Protein AF-K1TYQ4-F1 (afdb_monomer)

Structure (mmCIF, N/CA/C/O backbone):
data_AF-K1TYQ4-F1
#
_entry.id   AF-K1TYQ4-F1
#
loop_
_atom_site.group_PDB
_atom_site.id
_atom_site.type_symbol
_atom_site.label_atom_id
_atom_site.label_alt_id
_atom_site.label_comp_id
_atom_site.label_asym_id
_atom_site.label_entity_id
_atom_site.label_seq_id
_atom_site.pdbx_PDB_ins_code
_atom_site.Cartn_x
_atom_site.Cartn_y
_atom_site.Cartn_z
_atom_site.occupancy
_atom_site.B_iso_or_equiv
_atom_site.auth_seq_id
_atom_site.auth_comp_id
_atom_site.auth_asym_id
_atom_site.auth_atom_id
_atom_site.pdbx_PDB_model_num
ATOM 1 N N . LEU A 1 1 ? -9.632 4.591 16.102 1.00 88.81 1 LEU A N 1
ATOM 2 C CA . LEU A 1 1 ? -9.165 3.615 15.093 1.00 88.81 1 LEU A CA 1
ATOM 3 C C . LEU A 1 1 ? -8.876 4.241 13.723 1.00 88.81 1 LEU A C 1
ATOM 5 O O . LEU A 1 1 ? -7.725 4.210 13.321 1.00 88.81 1 LEU A O 1
ATOM 9 N N . VAL A 1 2 ? -9.843 4.883 13.046 1.00 92.44 2 VAL A N 1
ATOM 10 C CA . VAL A 1 2 ? -9.633 5.489 11.703 1.00 92.44 2 VAL A CA 1
ATOM 11 C C . VAL A 1 2 ? -8.406 6.405 11.638 1.00 92.44 2 VAL A C 1
ATOM 13 O O . VAL A 1 2 ? -7.530 6.159 10.826 1.00 92.44 2 VAL A O 1
ATOM 16 N N . LYS A 1 3 ? -8.277 7.390 12.543 1.00 92.38 3 LYS A N 1
ATOM 17 C CA . LYS A 1 3 ? -7.112 8.301 12.583 1.00 92.38 3 LYS A CA 1
ATOM 18 C C . LYS A 1 3 ? -5.767 7.568 12.698 1.00 92.38 3 LYS A C 1
ATOM 20 O O . LYS A 1 3 ? -4.800 7.961 12.059 1.00 92.38 3 LYS A O 1
ATOM 25 N N . GLN A 1 4 ? -5.719 6.508 13.505 1.00 93.12 4 GLN A N 1
ATOM 26 C CA . GLN A 1 4 ? -4.517 5.697 13.697 1.00 93.12 4 GLN A CA 1
ATOM 27 C C . GLN A 1 4 ? -4.182 4.898 12.432 1.00 93.12 4 GLN A C 1
ATOM 29 O O . GLN A 1 4 ? -3.045 4.914 11.979 1.00 93.12 4 GLN A O 1
ATOM 34 N N . LEU A 1 5 ? -5.179 4.270 11.805 1.00 94.00 5 LEU A N 1
ATOM 35 C CA . LEU A 1 5 ? -4.989 3.570 10.534 1.00 94.00 5 LEU A CA 1
ATOM 36 C C . LEU A 1 5 ? -4.601 4.519 9.397 1.00 94.00 5 LEU A C 1
ATOM 38 O O . LEU A 1 5 ? -3.763 4.163 8.579 1.00 94.00 5 LEU A O 1
ATOM 42 N N . SER A 1 6 ? -5.147 5.735 9.364 1.00 94.44 6 SER A N 1
ATOM 43 C CA . SER A 1 6 ? -4.713 6.770 8.421 1.00 94.44 6 SER A CA 1
ATOM 44 C C . SER A 1 6 ? -3.248 7.139 8.635 1.00 94.44 6 SER A C 1
ATOM 46 O O . SER A 1 6 ? -2.503 7.203 7.667 1.00 94.44 6 SER A O 1
ATOM 48 N N . PHE A 1 7 ? -2.805 7.305 9.886 1.00 94.25 7 PHE A N 1
ATOM 49 C CA . PHE A 1 7 ? -1.392 7.543 10.194 1.00 94.25 7 PHE A CA 1
ATOM 50 C C . PHE A 1 7 ? -0.496 6.394 9.707 1.00 94.25 7 PHE A C 1
ATOM 52 O O . PHE A 1 7 ? 0.519 6.638 9.058 1.00 94.25 7 PHE A O 1
ATOM 59 N N . ILE A 1 8 ? -0.897 5.142 9.954 1.00 95.19 8 ILE A N 1
ATOM 60 C CA . ILE A 1 8 ? -0.176 3.967 9.446 1.00 95.19 8 ILE A CA 1
ATOM 61 C C . ILE A 1 8 ? -0.131 3.986 7.912 1.00 95.19 8 ILE A C 1
ATOM 63 O O . ILE A 1 8 ? 0.932 3.770 7.334 1.00 95.19 8 ILE A O 1
ATOM 67 N N . GLY A 1 9 ? -1.252 4.283 7.249 1.00 94.81 9 GLY A N 1
ATOM 68 C CA . GLY A 1 9 ? -1.343 4.370 5.791 1.00 94.81 9 GLY A CA 1
ATOM 69 C C . GLY A 1 9 ? -0.419 5.430 5.185 1.00 94.81 9 GLY A C 1
ATOM 70 O O . GLY A 1 9 ? 0.281 5.143 4.212 1.00 94.81 9 GLY A O 1
ATOM 71 N N . GLU A 1 10 ? -0.364 6.625 5.778 1.00 94.25 10 GLU A N 1
ATOM 72 C CA . GLU A 1 10 ? 0.554 7.692 5.355 1.00 94.25 10 GLU A CA 1
ATOM 73 C C . GLU A 1 10 ? 2.020 7.273 5.514 1.00 94.25 10 GLU A C 1
ATOM 75 O O . GLU A 1 10 ? 2.807 7.438 4.581 1.00 94.25 10 GLU A O 1
ATOM 80 N N . GLU A 1 11 ? 2.388 6.655 6.641 1.00 94.06 11 GLU A N 1
ATOM 81 C CA . GLU A 1 11 ? 3.750 6.145 6.842 1.00 94.06 11 GLU A CA 1
ATOM 82 C C . GLU A 1 11 ? 4.113 5.043 5.840 1.00 94.06 11 GLU A C 1
ATOM 84 O O . GLU A 1 11 ? 5.232 5.025 5.324 1.00 94.06 11 GLU A O 1
ATOM 89 N N . CYS A 1 12 ? 3.169 4.159 5.506 1.00 93.88 12 CYS A N 1
ATOM 90 C CA . CYS A 1 12 ? 3.376 3.127 4.491 1.00 93.88 12 CYS A CA 1
ATOM 91 C C . CYS A 1 12 ? 3.657 3.741 3.119 1.00 93.88 12 CYS A C 1
ATOM 93 O O . CYS A 1 12 ? 4.632 3.372 2.467 1.00 93.88 12 CYS A O 1
ATOM 95 N N . ILE A 1 13 ? 2.832 4.704 2.690 1.00 92.56 13 ILE A N 1
ATOM 96 C CA . ILE A 1 13 ? 3.048 5.423 1.429 1.00 92.56 13 ILE A CA 1
ATOM 97 C C . ILE A 1 13 ? 4.400 6.132 1.441 1.00 92.56 13 ILE A C 1
ATOM 99 O O . ILE A 1 13 ? 5.126 6.072 0.447 1.00 92.56 13 ILE A O 1
ATOM 103 N N . ARG A 1 14 ? 4.732 6.815 2.540 1.00 92.75 14 ARG A N 1
ATOM 104 C CA . ARG A 1 14 ? 5.983 7.558 2.675 1.00 92.75 14 ARG A CA 1
ATOM 105 C C . ARG A 1 14 ? 7.181 6.626 2.498 1.00 92.75 14 ARG A C 1
ATOM 107 O O . ARG A 1 14 ? 8.013 6.880 1.635 1.00 92.75 14 ARG A O 1
ATOM 114 N N . ILE A 1 15 ? 7.221 5.508 3.224 1.00 93.12 15 ILE A N 1
ATOM 115 C CA . ILE A 1 15 ? 8.292 4.503 3.121 1.00 93.12 15 ILE A CA 1
ATOM 116 C C . ILE A 1 15 ? 8.365 3.918 1.711 1.00 93.12 15 ILE A C 1
ATOM 118 O O . ILE A 1 15 ? 9.429 3.921 1.099 1.00 93.12 15 ILE A O 1
ATOM 122 N N . ALA A 1 16 ? 7.236 3.480 1.159 1.00 91.69 16 ALA A N 1
ATOM 123 C CA . ALA A 1 16 ? 7.191 2.861 -0.161 1.00 91.69 16 ALA A CA 1
ATOM 124 C C . ALA A 1 16 ? 7.640 3.815 -1.287 1.00 91.69 16 ALA A C 1
ATOM 126 O O . ALA A 1 16 ? 8.213 3.383 -2.288 1.00 91.69 16 ALA A O 1
ATOM 127 N N . ARG A 1 17 ? 7.406 5.126 -1.145 1.00 90.38 17 ARG A N 1
ATOM 128 C CA . ARG A 1 17 ? 7.811 6.140 -2.134 1.00 90.38 17 ARG A CA 1
ATOM 129 C C . ARG A 1 17 ? 9.228 6.669 -1.923 1.00 90.38 17 ARG A C 1
ATOM 131 O O . ARG A 1 17 ? 9.910 6.951 -2.904 1.00 90.38 17 ARG A O 1
ATOM 138 N N . GLU A 1 18 ? 9.656 6.860 -0.680 1.00 90.31 18 GLU A N 1
ATOM 139 C CA . GLU A 1 18 ? 10.941 7.495 -0.354 1.00 90.31 18 GLU A CA 1
ATOM 140 C C . GLU A 1 18 ? 12.071 6.483 -0.171 1.00 90.31 18 GLU A C 1
ATOM 142 O O . GLU A 1 18 ? 13.209 6.769 -0.535 1.00 90.31 18 GLU A O 1
ATOM 147 N N . SER A 1 19 ? 11.768 5.312 0.386 1.00 88.75 19 SER A N 1
ATOM 148 C CA . SER A 1 19 ? 12.749 4.283 0.750 1.00 88.75 19 SER A CA 1
ATOM 149 C C . SER A 1 19 ? 12.722 3.058 -0.169 1.00 88.75 19 SER A C 1
ATOM 151 O O . SER A 1 19 ? 13.599 2.205 -0.056 1.00 88.75 19 SER A O 1
ATOM 153 N N . GLY A 1 20 ? 11.762 2.977 -1.096 1.00 85.19 20 GLY A N 1
ATOM 154 C CA . GLY A 1 20 ? 11.681 1.889 -2.069 1.00 85.19 20 GLY A CA 1
ATOM 155 C C . GLY A 1 20 ? 12.911 1.821 -2.985 1.00 85.19 20 GLY A C 1
ATOM 156 O O . GLY A 1 20 ? 13.423 2.843 -3.446 1.00 85.19 20 GLY A O 1
ATOM 157 N N . SER A 1 21 ? 13.385 0.606 -3.277 1.00 89.50 21 SER A N 1
ATOM 158 C CA . SER A 1 21 ? 14.630 0.375 -4.037 1.00 89.50 21 SER A CA 1
ATOM 159 C C . SER A 1 21 ? 14.413 0.056 -5.524 1.00 89.50 21 SER A C 1
ATOM 161 O O . SER A 1 21 ? 15.361 -0.292 -6.246 1.00 89.50 21 SER A O 1
ATOM 163 N N . TYR A 1 22 ? 13.168 0.173 -6.000 1.00 86.94 22 TYR A N 1
ATOM 164 C CA . TYR A 1 22 ? 12.803 -0.004 -7.403 1.00 86.94 22 TYR A CA 1
ATOM 165 C C . TYR A 1 22 ? 13.344 1.118 -8.298 1.00 86.94 22 TYR A C 1
ATOM 167 O O . TYR A 1 22 ? 13.504 2.272 -7.903 1.00 86.94 22 TYR A O 1
ATOM 175 N N . ASN A 1 23 ? 13.605 0.770 -9.557 1.00 85.00 23 ASN A N 1
ATOM 176 C CA . ASN A 1 23 ? 14.104 1.721 -10.540 1.00 85.00 23 ASN A CA 1
ATOM 177 C C . ASN A 1 23 ? 12.960 2.579 -11.072 1.00 85.00 23 ASN A C 1
ATOM 179 O O . ASN A 1 23 ? 12.096 2.090 -11.803 1.00 85.00 23 ASN A O 1
ATOM 183 N N . ASP A 1 24 ? 12.986 3.871 -10.760 1.00 83.31 24 ASP A N 1
ATOM 184 C CA . ASP A 1 24 ? 11.934 4.787 -11.188 1.00 83.31 24 ASP A CA 1
ATOM 185 C C . ASP A 1 24 ? 12.155 5.307 -12.618 1.00 83.31 24 ASP A C 1
ATOM 187 O O . ASP A 1 24 ? 12.553 6.447 -12.863 1.00 83.31 24 ASP A O 1
ATOM 191 N N . ILE A 1 25 ? 11.978 4.410 -13.592 1.00 86.69 25 ILE A N 1
ATOM 192 C CA . ILE A 1 25 ? 12.203 4.714 -15.011 1.00 86.69 25 ILE A CA 1
ATOM 193 C C . ILE A 1 25 ? 11.036 5.528 -15.566 1.00 86.69 25 ILE A C 1
ATOM 195 O O . ILE A 1 25 ? 11.257 6.572 -16.162 1.00 86.69 25 ILE A O 1
ATOM 199 N N . THR A 1 26 ? 9.797 5.080 -15.366 1.00 89.38 26 THR A N 1
ATOM 200 C CA . THR A 1 26 ? 8.606 5.729 -15.940 1.00 89.38 26 THR A CA 1
ATOM 201 C C . THR A 1 26 ? 7.824 6.581 -14.946 1.00 89.38 26 THR A C 1
ATOM 203 O O . THR A 1 26 ? 6.932 7.306 -15.374 1.00 89.38 26 THR A O 1
ATOM 206 N N . GLY A 1 27 ? 8.087 6.475 -13.638 1.00 90.12 27 GLY A N 1
ATOM 207 C CA . GLY A 1 27 ? 7.266 7.105 -12.598 1.00 90.12 27 GLY A CA 1
ATOM 208 C C . GLY A 1 27 ? 6.053 6.268 -12.187 1.00 90.12 27 GLY A C 1
ATOM 209 O O . GLY A 1 27 ? 5.479 6.479 -11.121 1.00 90.12 27 GLY A O 1
ATOM 210 N N . ASN A 1 28 ? 5.639 5.294 -13.008 1.00 91.62 28 ASN A N 1
ATOM 211 C CA . ASN A 1 28 ? 4.344 4.619 -12.859 1.00 91.62 28 ASN A CA 1
ATOM 212 C C . ASN A 1 28 ? 4.245 3.789 -11.578 1.00 91.62 28 ASN A C 1
ATOM 214 O O . ASN A 1 28 ? 3.185 3.751 -10.962 1.00 91.62 28 ASN A O 1
ATOM 218 N N . LEU A 1 29 ? 5.335 3.133 -11.163 1.00 90.81 29 LEU A N 1
ATOM 219 C CA . LEU A 1 29 ? 5.318 2.285 -9.970 1.00 90.81 29 LEU A CA 1
ATOM 220 C C . LEU A 1 29 ? 5.125 3.131 -8.708 1.00 90.81 29 LEU A C 1
ATOM 222 O O . LEU A 1 29 ? 4.137 2.924 -8.005 1.00 90.81 29 LEU A O 1
ATOM 226 N N . ARG A 1 30 ? 5.980 4.144 -8.498 1.00 91.88 30 ARG A N 1
ATOM 227 C CA . ARG A 1 30 ? 5.872 5.108 -7.388 1.00 91.88 30 ARG A CA 1
ATOM 228 C C . ARG A 1 30 ? 4.513 5.804 -7.368 1.00 91.88 30 ARG A C 1
ATOM 230 O O . ARG A 1 30 ? 3.897 5.954 -6.314 1.00 91.88 30 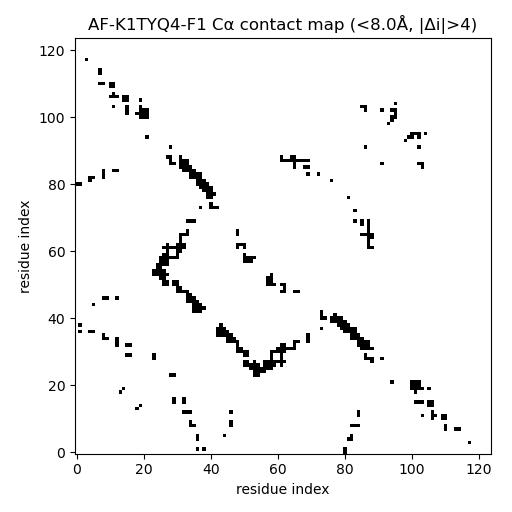ARG A O 1
ATOM 237 N N . SER A 1 31 ? 4.036 6.190 -8.550 1.00 91.25 31 SER A N 1
ATOM 238 C CA . SER A 1 31 ? 2.757 6.882 -8.720 1.00 91.25 31 SER A CA 1
ATOM 239 C C . SER A 1 31 ? 1.544 5.979 -8.518 1.00 91.25 31 SER A C 1
ATOM 241 O O . SER A 1 31 ? 0.443 6.475 -8.312 1.00 91.25 31 SER A O 1
ATOM 243 N N . SER A 1 32 ? 1.728 4.658 -8.559 1.00 92.69 32 SER A N 1
ATOM 244 C CA . SER A 1 32 ? 0.666 3.679 -8.312 1.00 92.69 32 SER A CA 1
ATOM 245 C C . SER A 1 32 ? 0.547 3.243 -6.851 1.00 92.69 32 SER A C 1
ATOM 247 O O . SER A 1 32 ? -0.266 2.375 -6.543 1.00 92.69 32 SER A O 1
ATOM 249 N N . ILE A 1 33 ? 1.359 3.805 -5.954 1.00 93.19 33 ILE A N 1
ATOM 250 C CA . ILE A 1 33 ? 1.312 3.490 -4.526 1.00 93.19 33 ILE A CA 1
ATOM 251 C C . ILE A 1 33 ? 0.250 4.363 -3.858 1.00 93.19 33 ILE A C 1
ATOM 253 O O . ILE A 1 33 ? 0.311 5.594 -3.948 1.00 93.19 33 ILE A O 1
ATOM 257 N N . GLY A 1 34 ? -0.704 3.735 -3.179 1.00 93.69 34 GLY A N 1
ATOM 258 C CA . GLY A 1 34 ? -1.829 4.402 -2.525 1.00 93.69 34 GLY A CA 1
ATOM 259 C C . GLY A 1 34 ? -2.409 3.577 -1.379 1.00 93.69 34 GLY A C 1
ATOM 260 O O . GLY A 1 34 ? -2.122 2.383 -1.259 1.00 93.69 34 GLY A O 1
ATOM 261 N N . TYR A 1 35 ? -3.242 4.208 -0.550 1.00 95.06 35 TYR A N 1
ATOM 262 C CA . TYR A 1 35 ? -3.986 3.518 0.503 1.00 95.06 35 TYR A CA 1
ATOM 263 C C . TYR A 1 35 ? -5.430 4.014 0.601 1.00 95.06 35 TYR A C 1
ATOM 265 O O . TYR A 1 35 ? -5.753 5.135 0.204 1.00 95.06 35 TYR A O 1
ATOM 273 N N . VAL A 1 36 ? -6.295 3.190 1.186 1.00 95.25 36 VAL A N 1
ATOM 274 C CA . VAL A 1 36 ? -7.640 3.577 1.620 1.00 95.25 36 VAL A CA 1
ATOM 275 C C . VAL A 1 36 ? -7.933 2.999 3.000 1.00 95.25 36 VAL A C 1
ATOM 277 O O . VAL A 1 36 ? -7.545 1.873 3.307 1.00 95.25 36 VAL A O 1
ATOM 280 N N . VAL A 1 37 ? -8.624 3.774 3.829 1.00 96.00 37 VAL A N 1
ATOM 281 C CA . VAL A 1 37 ? -9.245 3.303 5.064 1.00 96.00 37 VAL A CA 1
ATOM 282 C C . VAL A 1 37 ? -10.736 3.151 4.819 1.00 96.00 37 VAL A C 1
ATOM 284 O O . VAL A 1 37 ? -11.400 4.090 4.369 1.00 96.00 37 VAL A O 1
ATOM 287 N N . LEU A 1 38 ? -11.248 1.969 5.133 1.00 96.19 38 LEU A N 1
ATOM 288 C CA . LEU A 1 38 ? -12.655 1.616 5.054 1.00 96.19 38 LEU A CA 1
ATOM 289 C C . LEU A 1 38 ? -13.267 1.571 6.444 1.00 96.19 38 LEU A C 1
ATOM 291 O O . LEU A 1 38 ? -12.621 1.131 7.393 1.00 96.19 38 LEU A O 1
ATOM 295 N N . VAL A 1 39 ? -14.523 1.995 6.534 1.00 96.00 39 VAL A N 1
ATOM 296 C CA . VAL A 1 39 ? -15.411 1.733 7.668 1.00 96.00 39 VAL A CA 1
ATOM 297 C C . VAL A 1 39 ? -16.665 1.096 7.097 1.00 96.00 39 VAL A C 1
ATOM 299 O O . VAL A 1 39 ? -17.371 1.722 6.309 1.00 96.00 39 VAL A O 1
ATOM 302 N N . ASP A 1 40 ? -16.894 -0.164 7.450 1.00 94.06 40 ASP A N 1
ATOM 303 C CA . ASP A 1 40 ? -18.038 -0.962 7.002 1.00 94.06 40 ASP A CA 1
ATOM 304 C C . ASP A 1 40 ? -18.221 -0.938 5.478 1.00 94.06 40 ASP A C 1
ATOM 306 O O . ASP A 1 40 ? -19.266 -0.572 4.936 1.00 94.06 40 ASP A O 1
ATOM 310 N N . GLY A 1 41 ? -17.126 -1.250 4.777 1.00 91.31 41 GLY A N 1
ATOM 311 C CA . GLY A 1 41 ? -17.067 -1.289 3.316 1.00 91.31 41 GLY A CA 1
ATOM 312 C C . GLY A 1 41 ? -17.071 0.075 2.626 1.00 91.31 41 GLY A C 1
ATOM 313 O O . GLY A 1 41 ? -16.966 0.126 1.402 1.00 91.31 41 GLY A O 1
ATOM 314 N N . LYS A 1 42 ? -17.158 1.187 3.369 1.00 93.69 42 LYS A N 1
ATOM 315 C CA . LYS A 1 42 ? -17.172 2.541 2.798 1.00 93.69 42 LYS A CA 1
ATOM 316 C C . LYS A 1 42 ? -15.815 3.229 2.949 1.00 93.69 42 LYS A C 1
ATOM 318 O O . LYS A 1 42 ? -15.295 3.281 4.065 1.00 93.69 42 LYS A O 1
ATOM 323 N N . PRO A 1 43 ? -15.249 3.807 1.876 1.00 93.25 43 PRO A N 1
ATOM 324 C CA . PRO A 1 43 ? -14.031 4.602 1.967 1.00 93.25 43 PRO A CA 1
ATOM 325 C C . PRO A 1 43 ? -14.267 5.878 2.774 1.00 93.25 43 PRO A C 1
ATOM 327 O O . PRO A 1 43 ? -15.115 6.694 2.425 1.00 93.25 43 PRO A O 1
ATOM 330 N N . VAL A 1 44 ? -13.505 6.040 3.859 1.00 94.12 44 VAL A N 1
ATOM 331 C CA . VAL A 1 44 ? -13.557 7.224 4.735 1.00 94.12 44 VAL A CA 1
ATOM 332 C C . VAL A 1 44 ? -12.312 8.098 4.623 1.00 94.12 44 VAL A C 1
ATOM 334 O O . VAL A 1 44 ? -12.398 9.307 4.817 1.00 94.12 44 VAL A O 1
ATOM 337 N N . VAL A 1 45 ? -11.156 7.506 4.308 1.00 92.56 45 VAL A N 1
ATOM 338 C CA . VAL A 1 45 ? -9.894 8.226 4.081 1.00 92.56 45 VAL A CA 1
ATOM 339 C C . VAL A 1 45 ? -9.163 7.576 2.919 1.00 92.56 45 VAL A C 1
ATOM 341 O O . VAL A 1 45 ? -9.011 6.359 2.893 1.00 92.56 45 VAL A O 1
ATOM 344 N N . THR A 1 46 ? -8.677 8.376 1.977 1.00 88.81 46 THR A N 1
ATOM 345 C CA . THR A 1 46 ? -7.885 7.912 0.833 1.00 88.81 46 THR A CA 1
ATOM 346 C C . THR A 1 46 ? -6.559 8.653 0.790 1.00 88.81 46 THR A C 1
ATOM 348 O O . THR A 1 46 ? -6.538 9.877 0.651 1.00 88.81 46 THR A O 1
ATOM 351 N N . GLY A 1 47 ? -5.454 7.915 0.850 1.00 83.12 47 GLY A N 1
ATOM 352 C CA . GLY A 1 47 ? -4.134 8.445 0.542 1.00 83.12 47 GLY A CA 1
ATOM 353 C C . GLY A 1 47 ? -3.977 8.541 -0.965 1.00 83.12 47 GLY A C 1
ATOM 354 O O . GLY A 1 47 ? -3.806 7.519 -1.633 1.00 83.12 47 GLY A O 1
ATOM 355 N N . ALA A 1 48 ? -4.056 9.757 -1.506 1.00 65.31 48 ALA A N 1
ATOM 356 C CA . ALA A 1 48 ? -4.004 9.965 -2.946 1.00 65.31 48 ALA A CA 1
ATOM 357 C C . ALA A 1 48 ? -2.703 9.399 -3.545 1.00 65.31 48 ALA A C 1
ATOM 359 O O . ALA A 1 48 ? -1.582 9.689 -3.095 1.00 65.31 48 ALA A O 1
ATOM 360 N N . SER A 1 49 ? -2.855 8.615 -4.610 1.00 66.19 49 SER A N 1
ATOM 361 C CA . SER A 1 49 ? -1.783 8.331 -5.556 1.00 66.19 49 SER A CA 1
ATOM 362 C C . SER A 1 49 ? -1.314 9.658 -6.149 1.00 66.19 49 SER A C 1
ATOM 364 O O . SER A 1 49 ? -2.028 10.288 -6.928 1.00 66.19 49 SER A O 1
ATOM 366 N N . LYS A 1 50 ? -0.139 10.125 -5.725 1.00 76.50 50 LYS A N 1
ATOM 367 C CA . LYS A 1 50 ? 0.492 11.309 -6.307 1.00 76.50 50 LYS A CA 1
ATOM 368 C C . LYS A 1 50 ? 1.217 10.874 -7.568 1.00 76.50 50 LYS A C 1
ATOM 370 O O . LYS A 1 50 ? 1.882 9.842 -7.561 1.00 76.50 50 LYS A O 1
ATOM 375 N N . GLN A 1 51 ? 1.089 11.658 -8.626 1.00 85.31 51 GLN A N 1
ATOM 376 C CA . GLN A 1 51 ? 1.874 11.459 -9.832 1.00 85.31 51 GLN A CA 1
ATOM 377 C C . GLN A 1 51 ? 3.317 11.911 -9.576 1.00 85.31 51 GLN A C 1
ATOM 379 O O . GLN A 1 51 ? 3.560 13.001 -9.06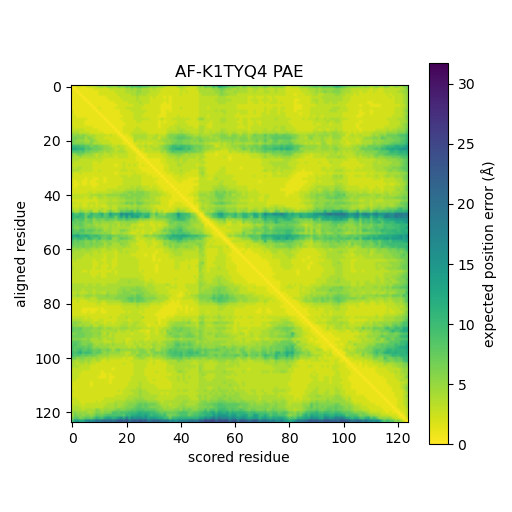0 1.00 85.31 51 GLN A O 1
ATOM 384 N N . TYR A 1 52 ? 4.267 11.055 -9.929 1.00 85.81 52 TYR A N 1
ATOM 385 C CA . TYR A 1 52 ? 5.700 11.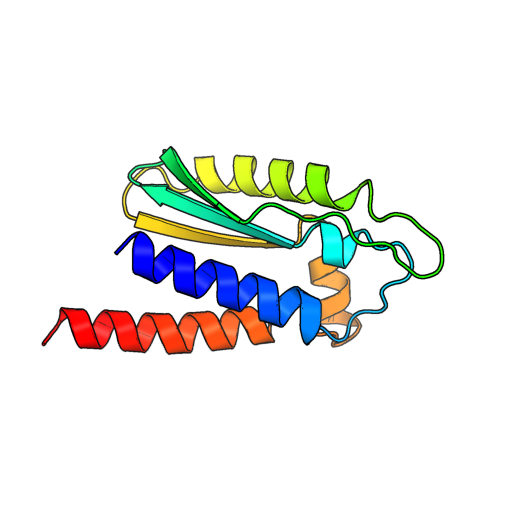289 -9.855 1.00 85.81 52 TYR A CA 1
ATOM 386 C C . TYR A 1 52 ? 6.312 11.086 -11.234 1.00 85.81 52 TYR A C 1
ATOM 388 O O . TYR A 1 52 ? 6.010 10.114 -11.928 1.00 85.81 52 TYR A O 1
ATOM 396 N N . ASN A 1 53 ? 7.221 11.984 -11.600 1.00 87.69 53 ASN A N 1
ATOM 397 C CA . ASN A 1 53 ? 8.033 11.819 -12.795 1.00 87.69 53 ASN A CA 1
ATOM 398 C C . ASN A 1 53 ? 9.111 10.759 -12.545 1.00 87.69 53 ASN A C 1
ATOM 400 O O . ASN A 1 53 ? 9.806 10.797 -11.530 1.00 87.69 53 ASN A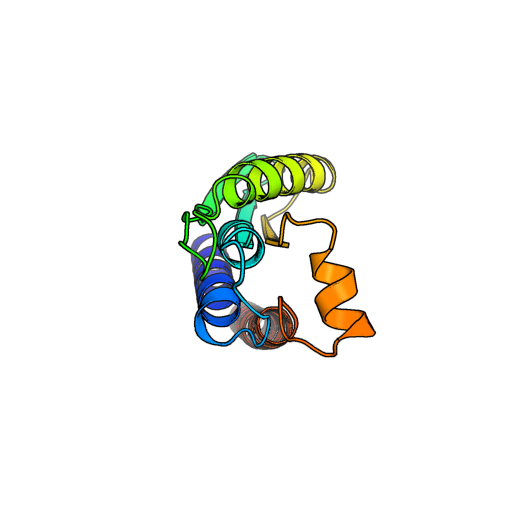 O 1
ATOM 404 N N . GLY A 1 54 ? 9.259 9.840 -13.494 1.00 86.75 54 GLY A N 1
ATOM 405 C CA . GLY A 1 54 ? 10.429 8.980 -13.605 1.00 86.75 54 GLY A CA 1
ATOM 406 C C . GLY A 1 54 ? 11.490 9.598 -14.513 1.00 86.75 54 GLY A C 1
ATOM 407 O O . GLY A 1 54 ? 11.325 10.693 -15.046 1.00 86.75 54 GLY A O 1
ATOM 408 N N . LYS A 1 55 ? 12.579 8.860 -14.735 1.00 87.19 55 LYS A N 1
ATOM 409 C CA . LYS A 1 55 ? 13.677 9.280 -15.626 1.00 87.19 55 LYS A CA 1
ATOM 410 C C . LYS A 1 55 ? 13.222 9.548 -17.070 1.00 87.19 55 LYS A C 1
ATOM 412 O O . LYS A 1 55 ? 13.668 10.512 -17.675 1.00 87.19 55 LYS A O 1
ATOM 417 N N . ASN A 1 56 ? 12.334 8.700 -17.591 1.00 88.38 56 ASN A N 1
ATOM 418 C CA . ASN A 1 56 ? 11.873 8.670 -18.983 1.00 88.38 56 ASN A CA 1
ATOM 419 C C . ASN A 1 56 ? 10.331 8.645 -19.079 1.00 88.38 56 ASN A C 1
ATOM 421 O O . ASN A 1 56 ? 9.777 8.046 -20.000 1.00 88.38 56 ASN A O 1
ATOM 425 N N . GLY A 1 57 ? 9.614 9.213 -18.106 1.00 88.00 57 GLY A N 1
ATOM 426 C CA . GLY A 1 57 ? 8.150 9.230 -18.129 1.00 88.00 57 GLY A CA 1
ATOM 427 C C . GLY A 1 57 ? 7.529 10.036 -16.994 1.00 88.00 57 GLY A C 1
ATOM 428 O O . GLY A 1 57 ? 8.206 10.398 -16.035 1.00 88.00 57 GLY A O 1
ATOM 429 N N . HIS A 1 58 ? 6.227 10.296 -17.102 1.00 88.75 58 HIS A N 1
ATOM 430 C CA . HIS A 1 58 ? 5.501 11.181 -16.187 1.00 88.75 58 HIS A CA 1
ATOM 431 C C . HIS A 1 58 ? 4.645 10.455 -15.144 1.00 88.75 58 HIS A C 1
ATOM 433 O O . HIS A 1 58 ? 3.914 11.105 -14.409 1.00 88.75 58 HIS A O 1
ATOM 439 N N . GLY A 1 59 ? 4.692 9.123 -15.061 1.00 88.00 59 GLY A N 1
ATOM 440 C CA . GLY A 1 59 ? 3.950 8.375 -14.041 1.00 88.00 59 GLY A CA 1
ATOM 441 C C . GLY A 1 59 ? 2.427 8.344 -14.214 1.00 88.00 59 GLY A C 1
ATOM 442 O O . GLY A 1 59 ? 1.729 7.898 -13.306 1.00 88.00 59 GLY A O 1
ATOM 443 N N . GLU A 1 60 ? 1.903 8.796 -15.355 1.00 91.19 60 GLU A N 1
ATOM 444 C CA . GLU A 1 60 ? 0.468 9.015 -15.611 1.00 91.19 60 GLU A CA 1
ATOM 445 C C . GLU A 1 60 ? -0.388 7.751 -15.480 1.00 91.19 60 GLU A C 1
ATOM 447 O O . GLU A 1 60 ? -1.542 7.818 -15.065 1.00 91.19 60 GLU A O 1
ATOM 452 N N . ALA A 1 61 ? 0.176 6.577 -15.778 1.00 89.44 61 ALA A N 1
ATOM 453 C CA . ALA A 1 61 ? -0.549 5.316 -15.640 1.00 89.44 61 ALA A CA 1
ATOM 454 C C . ALA A 1 61 ? -0.660 4.853 -14.177 1.00 89.44 61 ALA A C 1
ATOM 456 O O . ALA A 1 61 ? -1.443 3.954 -13.872 1.00 89.44 61 ALA A O 1
ATOM 457 N N . GLY A 1 62 ? 0.128 5.438 -13.270 1.00 90.56 62 GLY A N 1
ATOM 458 C CA . GLY A 1 62 ? 0.194 5.047 -11.866 1.00 90.56 62 GLY A CA 1
ATOM 459 C C . GLY A 1 62 ? -1.104 5.292 -11.096 1.00 90.56 62 GLY A C 1
ATOM 460 O O . GLY A 1 62 ? -1.683 4.318 -10.605 1.00 90.56 62 GLY 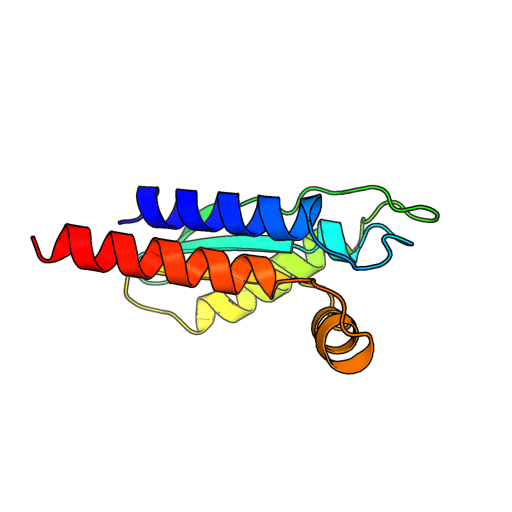A O 1
ATOM 461 N N . PRO A 1 63 ? -1.583 6.547 -11.005 1.00 91.25 63 PRO A N 1
ATOM 462 C CA . PRO A 1 63 ? -2.778 6.877 -10.236 1.00 91.25 63 PRO A CA 1
ATOM 463 C C . PRO A 1 63 ? -4.031 6.084 -10.647 1.00 91.25 63 PRO A C 1
ATOM 465 O O . PRO A 1 63 ? -4.642 5.472 -9.768 1.00 91.25 63 PRO A O 1
ATOM 468 N N . PRO A 1 64 ? -4.368 5.954 -11.950 1.00 91.88 64 PRO A N 1
ATOM 469 C CA . PRO A 1 64 ? -5.527 5.166 -12.377 1.00 91.88 64 PRO A CA 1
ATOM 470 C C . PRO A 1 64 ? -5.417 3.686 -11.994 1.00 91.88 64 PRO A C 1
ATOM 472 O O . PRO A 1 64 ? -6.404 3.050 -11.628 1.00 91.88 64 PRO A O 1
ATOM 475 N N . ALA A 1 65 ? -4.211 3.115 -12.063 1.00 92.06 65 ALA A N 1
ATOM 476 C CA . ALA A 1 65 ? -3.992 1.721 -11.695 1.00 92.06 65 ALA A CA 1
ATOM 477 C C . ALA A 1 65 ? -4.133 1.491 -10.184 1.00 92.06 65 ALA A C 1
ATOM 479 O O . ALA A 1 65 ? -4.673 0.462 -9.775 1.00 92.06 65 ALA A O 1
ATOM 480 N N . ALA A 1 66 ? -3.662 2.439 -9.364 1.00 91.31 66 ALA A N 1
ATOM 481 C CA . ALA A 1 66 ? -3.843 2.401 -7.916 1.00 91.31 66 ALA A CA 1
ATOM 482 C C . ALA A 1 66 ? -5.329 2.431 -7.563 1.00 91.31 66 ALA A C 1
ATOM 484 O O . ALA A 1 66 ? -5.812 1.561 -6.845 1.00 91.31 66 ALA A O 1
ATOM 485 N N . GLU A 1 67 ? -6.066 3.388 -8.126 1.00 90.50 67 GLU A N 1
ATOM 486 C CA . GLU A 1 67 ? -7.494 3.544 -7.878 1.00 90.50 67 GLU A CA 1
ATOM 487 C C . GLU A 1 67 ? -8.281 2.293 -8.287 1.00 90.50 67 GLU A C 1
ATOM 489 O O . GLU A 1 67 ? -9.056 1.761 -7.491 1.00 90.50 67 GLU A O 1
ATOM 494 N N . ALA A 1 68 ? -8.022 1.756 -9.483 1.00 92.44 68 ALA A N 1
ATOM 495 C CA . ALA A 1 68 ? -8.686 0.549 -9.963 1.00 92.44 68 ALA A CA 1
ATOM 496 C C . ALA A 1 68 ? -8.401 -0.678 -9.079 1.00 92.44 68 ALA A C 1
ATOM 498 O O . ALA A 1 68 ? -9.279 -1.527 -8.896 1.00 92.44 68 ALA A O 1
ATOM 499 N N . LEU A 1 69 ? -7.183 -0.806 -8.539 1.00 92.75 69 LEU A N 1
ATOM 500 C CA . LEU A 1 69 ? -6.843 -1.893 -7.621 1.00 92.75 69 LEU A CA 1
ATOM 501 C C . LEU A 1 69 ? -7.502 -1.692 -6.253 1.00 92.75 69 LEU A C 1
ATOM 503 O O . LEU 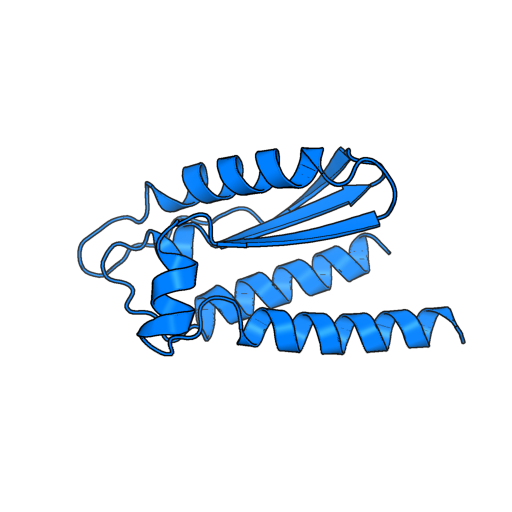A 1 69 ? -8.099 -2.634 -5.733 1.00 92.75 69 LEU A O 1
ATOM 507 N N . LEU A 1 70 ? -7.455 -0.474 -5.706 1.00 91.88 70 LEU A N 1
ATOM 508 C CA . LEU A 1 70 ? -8.108 -0.139 -4.444 1.00 91.88 70 LEU A CA 1
ATOM 509 C C . LEU A 1 70 ? -9.606 -0.428 -4.530 1.00 91.88 70 LEU A C 1
ATOM 511 O O . LEU A 1 70 ? -10.097 -1.198 -3.716 1.00 91.88 70 LEU A O 1
ATOM 515 N N . GLN A 1 71 ? -10.318 0.081 -5.538 1.00 91.50 71 GLN A N 1
ATOM 516 C CA . GLN A 1 71 ? -11.757 -0.168 -5.716 1.00 91.50 71 GLN A CA 1
ATOM 517 C C . GLN A 1 71 ? -12.095 -1.669 -5.746 1.00 91.50 71 GLN A C 1
ATOM 519 O O . GLN A 1 71 ? -13.038 -2.111 -5.090 1.00 91.50 71 GLN A O 1
ATOM 524 N N . LYS A 1 72 ? -11.288 -2.484 -6.440 1.00 92.69 72 LYS A N 1
ATOM 525 C CA . LYS A 1 72 ? -11.464 -3.947 -6.465 1.00 92.69 72 LYS A CA 1
ATOM 526 C C . LYS A 1 72 ? -11.251 -4.599 -5.102 1.00 92.69 72 LYS A C 1
ATOM 528 O O . LYS A 1 72 ? -11.927 -5.575 -4.785 1.00 92.69 72 LYS A O 1
ATOM 533 N N . LEU A 1 73 ? -10.292 -4.108 -4.318 1.00 92.19 73 LEU A N 1
ATOM 534 C CA . LEU A 1 73 ? -10.008 -4.637 -2.986 1.00 92.19 73 LEU A CA 1
ATOM 535 C C . LEU A 1 73 ? -11.080 -4.224 -1.975 1.00 92.19 73 LEU A C 1
ATOM 537 O O . LEU A 1 73 ? -11.439 -5.043 -1.137 1.00 92.19 73 LEU A O 1
ATOM 541 N N . GLN A 1 74 ? -11.649 -3.021 -2.092 1.00 91.56 74 GLN A N 1
ATOM 542 C CA . GLN A 1 74 ? -12.717 -2.544 -1.203 1.00 91.56 74 GLN A CA 1
ATOM 543 C C . GLN A 1 74 ? -13.919 -3.490 -1.174 1.00 91.56 74 GLN A C 1
ATOM 545 O O . GLN A 1 74 ? -14.414 -3.824 -0.101 1.00 91.56 74 GLN A O 1
ATOM 550 N N . ALA A 1 75 ? -14.322 -4.010 -2.338 1.00 91.19 75 ALA A N 1
ATOM 551 C CA . ALA A 1 75 ? -15.440 -4.946 -2.458 1.00 91.19 75 ALA A CA 1
ATOM 552 C C . ALA A 1 75 ? -15.254 -6.256 -1.663 1.00 91.19 75 ALA A C 1
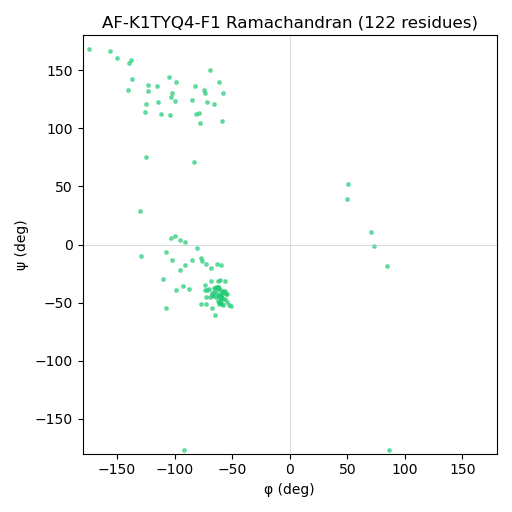ATOM 554 O O . ALA A 1 75 ? -16.227 -6.965 -1.419 1.00 91.19 75 ALA A O 1
ATOM 555 N N . LYS A 1 76 ? -14.021 -6.593 -1.253 1.00 93.88 76 LYS A N 1
ATOM 556 C CA . LYS A 1 76 ? -13.722 -7.795 -0.460 1.00 93.88 76 LYS A CA 1
ATOM 557 C C . LYS A 1 76 ? -13.907 -7.598 1.046 1.00 93.88 76 LYS A C 1
ATOM 559 O O . LYS A 1 76 ? -13.927 -8.587 1.771 1.00 93.88 76 LYS A O 1
ATOM 564 N N . PHE A 1 77 ? -14.039 -6.356 1.514 1.00 93.38 77 PHE A N 1
ATOM 565 C CA . PHE A 1 77 ? -14.071 -6.016 2.937 1.00 93.38 77 PHE A CA 1
ATOM 566 C C . PHE A 1 77 ? -15.342 -5.226 3.294 1.00 93.38 77 PHE A C 1
ATOM 568 O O . PHE A 1 77 ? -15.278 -4.011 3.477 1.00 93.38 77 PHE A O 1
ATOM 575 N N . PRO A 1 78 ? -16.512 -5.890 3.385 1.00 92.06 78 PRO A N 1
ATOM 576 C CA . PRO A 1 78 ? -17.796 -5.214 3.587 1.00 92.06 78 PRO A CA 1
ATOM 577 C C . PRO A 1 78 ? -18.057 -4.731 5.024 1.00 92.06 78 PRO A C 1
ATOM 579 O O . PRO A 1 78 ? -19.010 -3.991 5.240 1.00 92.06 78 PRO A O 1
ATOM 582 N N . TRP A 1 79 ? -17.257 -5.143 6.009 1.00 93.94 79 TRP A N 1
ATOM 583 C CA . TRP A 1 79 ? -17.464 -4.822 7.426 1.00 93.94 79 TRP A CA 1
ATOM 584 C C . TRP A 1 79 ? -16.144 -4.500 8.134 1.00 93.94 79 TRP A C 1
ATOM 586 O O . TRP A 1 79 ? -15.076 -4.949 7.712 1.00 93.94 79 TRP A O 1
ATOM 596 N N . GLY A 1 80 ? -16.229 -3.746 9.233 1.00 92.44 80 GLY A N 1
ATOM 597 C CA . GLY A 1 80 ? -15.095 -3.421 10.095 1.00 92.44 80 GLY A CA 1
ATOM 598 C C . GLY A 1 80 ? -14.299 -2.198 9.641 1.00 92.44 80 GLY A C 1
ATOM 599 O O . GLY A 1 80 ? -14.650 -1.514 8.677 1.00 92.44 80 GLY A O 1
ATOM 600 N N . VAL A 1 81 ? -13.212 -1.908 10.364 1.00 93.44 81 VAL A N 1
ATOM 601 C CA . VAL A 1 81 ? -12.289 -0.817 10.026 1.00 93.44 81 VAL A CA 1
ATOM 602 C C . VAL A 1 81 ? -11.029 -1.404 9.399 1.00 93.44 81 VAL A C 1
ATOM 604 O O . VAL A 1 81 ? -10.253 -2.069 10.083 1.00 93.44 81 VAL A O 1
ATOM 607 N N . VAL A 1 82 ? -10.826 -1.164 8.104 1.00 95.06 82 VAL A N 1
ATOM 608 C CA . VAL A 1 82 ? -9.779 -1.829 7.309 1.00 95.06 82 VAL A CA 1
ATOM 609 C C . VAL A 1 82 ? -8.857 -0.796 6.680 1.00 95.06 82 VAL A C 1
ATOM 611 O O . VAL A 1 82 ? -9.326 0.154 6.062 1.00 95.06 82 VAL A O 1
ATOM 614 N N . LEU A 1 83 ? -7.545 -0.994 6.804 1.00 95.06 83 LEU A N 1
ATOM 615 C CA . LEU A 1 83 ? -6.535 -0.267 6.036 1.00 95.06 83 LEU A CA 1
ATOM 616 C C . LEU A 1 83 ? -6.080 -1.144 4.868 1.00 95.06 83 LEU A C 1
ATOM 618 O O . LEU A 1 83 ? -5.607 -2.256 5.078 1.00 95.06 83 LEU A O 1
ATOM 622 N N . ILE A 1 84 ? -6.195 -0.631 3.647 1.00 94.69 84 ILE A N 1
ATOM 623 C CA . ILE A 1 84 ? -5.680 -1.275 2.437 1.00 94.69 84 ILE A CA 1
ATOM 624 C C . ILE A 1 84 ? -4.570 -0.390 1.885 1.00 94.69 84 ILE A C 1
ATOM 626 O O . ILE A 1 84 ? -4.825 0.767 1.567 1.00 94.69 84 ILE A O 1
ATOM 630 N N . VAL A 1 85 ? -3.368 -0.940 1.729 1.00 93.62 85 VAL A N 1
ATOM 631 C CA . VAL A 1 85 ? -2.229 -0.303 1.050 1.00 93.62 85 VAL A CA 1
ATOM 632 C C . VAL A 1 85 ? -1.909 -1.128 -0.193 1.00 93.62 85 VAL A C 1
ATOM 634 O O . VAL A 1 85 ? -1.919 -2.356 -0.130 1.00 93.62 85 VAL A O 1
ATOM 637 N N . CYS A 1 86 ? -1.658 -0.492 -1.337 1.00 92.12 86 CYS A N 1
ATOM 638 C CA . CYS A 1 86 ? -1.350 -1.225 -2.564 1.00 92.12 86 CYS A CA 1
ATOM 639 C C . CYS A 1 86 ? -0.423 -0.460 -3.513 1.00 92.12 86 CYS A C 1
ATOM 641 O O . CYS A 1 86 ? -0.343 0.768 -3.470 1.00 92.12 86 CYS A O 1
ATOM 643 N N . ALA A 1 87 ? 0.209 -1.214 -4.414 1.00 92.69 87 ALA A N 1
ATOM 644 C CA . ALA A 1 87 ? 0.879 -0.723 -5.607 1.00 92.69 87 ALA A CA 1
ATOM 645 C C . ALA A 1 87 ? 0.085 -1.208 -6.831 1.00 92.69 87 ALA A C 1
ATOM 647 O O . ALA A 1 87 ? 0.004 -2.406 -7.096 1.00 92.69 87 ALA A O 1
ATOM 648 N N . GLY A 1 88 ? -0.540 -0.283 -7.559 1.00 89.38 88 GLY A N 1
ATOM 649 C CA . GLY A 1 88 ? -1.476 -0.589 -8.648 1.00 89.38 88 GLY A CA 1
ATOM 650 C C . GLY A 1 88 ? -0.845 -1.218 -9.893 1.00 89.38 88 GLY A C 1
ATOM 651 O O . GLY A 1 88 ? -1.535 -1.854 -10.693 1.00 89.38 88 GLY A O 1
ATOM 652 N N . MET A 1 89 ? 0.466 -1.065 -10.083 1.00 91.88 89 MET A N 1
ATOM 653 C CA . MET A 1 89 ? 1.166 -1.658 -11.222 1.00 91.88 89 MET A CA 1
ATOM 654 C C . MET A 1 89 ? 1.284 -3.178 -11.084 1.00 91.88 89 MET A C 1
ATOM 656 O O . MET A 1 89 ? 1.901 -3.678 -10.153 1.00 91.88 89 MET A O 1
ATOM 660 N N . LYS A 1 90 ? 0.775 -3.935 -12.068 1.00 88.00 90 LYS A N 1
ATOM 661 C CA . LYS A 1 90 ? 0.786 -5.416 -12.053 1.00 88.00 90 LYS A CA 1
ATOM 662 C C . LYS A 1 90 ? 2.181 -6.029 -11.892 1.00 88.00 90 LYS A C 1
ATOM 664 O O . LYS A 1 90 ? 2.320 -7.104 -11.323 1.00 88.00 90 LYS A O 1
ATOM 669 N N . TYR A 1 91 ? 3.207 -5.351 -12.398 1.00 87.00 91 TYR A N 1
ATOM 670 C CA . TYR A 1 91 ? 4.595 -5.795 -12.292 1.00 87.00 91 TYR A CA 1
ATOM 671 C C . TYR A 1 91 ? 5.234 -5.477 -10.931 1.00 87.00 91 TYR A C 1
ATOM 673 O O . TYR A 1 91 ? 6.372 -5.874 -10.714 1.00 87.00 91 TYR A O 1
ATOM 681 N N . ALA A 1 92 ? 4.542 -4.790 -10.011 1.00 87.06 92 ALA A N 1
ATOM 682 C CA . ALA A 1 92 ? 5.048 -4.481 -8.672 1.00 87.06 92 ALA A CA 1
ATOM 683 C C . ALA A 1 92 ? 5.489 -5.750 -7.928 1.00 87.06 92 ALA A C 1
ATOM 685 O O . ALA A 1 92 ? 6.628 -5.833 -7.480 1.00 87.06 92 ALA A O 1
ATOM 686 N N . ALA A 1 93 ? 4.627 -6.771 -7.905 1.00 87.06 93 ALA A N 1
ATOM 687 C CA . ALA A 1 93 ? 4.931 -8.054 -7.273 1.00 87.06 93 ALA A CA 1
ATOM 688 C C . ALA A 1 93 ? 6.116 -8.769 -7.941 1.00 87.06 93 ALA A C 1
ATOM 690 O O . ALA A 1 93 ? 6.937 -9.378 -7.265 1.00 87.06 93 ALA A O 1
ATOM 691 N N . TYR A 1 94 ? 6.240 -8.665 -9.268 1.00 86.81 94 TYR A N 1
ATOM 692 C CA . TYR A 1 94 ? 7.374 -9.230 -10.000 1.00 86.81 94 TYR A CA 1
ATOM 693 C C . TYR A 1 94 ? 8.688 -8.514 -9.651 1.00 86.81 94 TYR A C 1
ATOM 695 O O . TYR A 1 94 ? 9.701 -9.160 -9.401 1.00 86.81 94 TYR A O 1
ATOM 703 N N . VAL A 1 95 ? 8.674 -7.179 -9.597 1.00 86.75 95 VAL A N 1
ATOM 704 C CA . VAL A 1 95 ? 9.832 -6.360 -9.209 1.00 86.75 95 VAL A CA 1
ATOM 705 C C . VAL A 1 95 ? 10.290 -6.692 -7.787 1.00 86.75 95 VAL A C 1
ATOM 707 O O . VAL A 1 95 ? 11.492 -6.786 -7.541 1.00 86.75 95 VAL A O 1
ATOM 710 N N . GLU A 1 96 ? 9.349 -6.931 -6.880 1.00 86.75 96 GLU A N 1
ATOM 711 C CA . GLU A 1 96 ? 9.656 -7.292 -5.499 1.00 86.75 96 GLU A CA 1
ATOM 712 C C . GLU A 1 96 ? 10.194 -8.722 -5.367 1.00 86.75 96 GLU A C 1
ATOM 714 O O . GLU A 1 96 ? 11.287 -8.924 -4.836 1.00 86.75 96 GLU A O 1
ATOM 719 N N . ALA A 1 97 ? 9.501 -9.708 -5.941 1.00 85.12 97 ALA A N 1
ATOM 720 C CA . ALA A 1 97 ? 9.859 -11.117 -5.796 1.00 85.12 97 ALA A CA 1
ATOM 721 C C . ALA A 1 97 ? 11.098 -11.536 -6.604 1.00 85.12 97 ALA A C 1
ATOM 723 O O . ALA A 1 97 ? 11.892 -12.345 -6.132 1.00 85.12 97 ALA A O 1
ATOM 724 N N . VAL A 1 98 ? 11.262 -11.018 -7.826 1.00 86.31 98 VAL A N 1
ATOM 725 C CA . VAL A 1 98 ? 12.296 -11.492 -8.766 1.00 86.31 98 VAL A CA 1
ATOM 726 C C . VAL A 1 98 ? 13.526 -10.595 -8.762 1.00 86.31 98 VAL A C 1
ATOM 728 O O . VAL A 1 98 ? 14.649 -11.083 -8.843 1.00 86.31 98 VAL A O 1
ATOM 731 N N . HIS A 1 99 ? 13.339 -9.278 -8.664 1.00 83.00 99 HIS A N 1
ATOM 732 C CA . HIS A 1 99 ? 14.457 -8.332 -8.650 1.00 83.00 99 HIS A CA 1
ATOM 733 C C . HIS A 1 99 ? 14.901 -7.935 -7.237 1.00 83.00 99 HIS A C 1
ATOM 735 O O . HIS A 1 99 ? 15.793 -7.091 -7.111 1.00 83.00 99 HIS A O 1
ATOM 741 N N . HIS A 1 100 ? 14.301 -8.530 -6.196 1.00 86.94 100 HIS A N 1
ATOM 742 C CA . HIS A 1 100 ? 14.585 -8.252 -4.784 1.00 86.94 100 HIS A CA 1
ATOM 743 C C . HIS A 1 100 ? 14.560 -6.750 -4.471 1.00 86.94 100 HIS A C 1
ATOM 745 O O . HIS A 1 100 ? 15.421 -6.219 -3.765 1.00 86.94 100 HIS A O 1
ATOM 751 N N . LYS A 1 101 ? 13.603 -6.039 -5.078 1.00 90.25 101 LYS A N 1
ATOM 752 C CA . LYS A 1 101 ? 13.416 -4.604 -4.876 1.00 90.25 101 LYS A CA 1
ATOM 753 C C . LYS A 1 101 ? 12.311 -4.363 -3.872 1.00 90.25 101 LYS A C 1
ATOM 755 O O . LYS A 1 101 ? 11.273 -4.996 -3.919 1.00 90.25 101 LYS A O 1
ATOM 760 N N . ASP A 1 102 ? 12.512 -3.388 -3.012 1.00 90.94 102 ASP A N 1
ATOM 761 C CA . ASP A 1 102 ? 11.518 -3.009 -2.024 1.00 90.94 102 ASP A CA 1
ATOM 762 C C . ASP A 1 102 ? 10.476 -2.104 -2.677 1.00 90.94 102 ASP A C 1
ATOM 764 O O . ASP A 1 102 ? 10.817 -0.992 -3.095 1.00 90.94 102 ASP A O 1
ATOM 768 N N . VAL A 1 103 ? 9.244 -2.601 -2.813 1.00 90.31 103 VAL A N 1
ATOM 769 C CA . VAL A 1 103 ? 8.089 -1.848 -3.313 1.00 90.31 103 VAL A CA 1
ATOM 770 C C . VAL A 1 103 ? 7.130 -1.540 -2.168 1.00 90.31 103 VAL A C 1
ATOM 772 O O . VAL A 1 103 ? 6.790 -0.377 -1.960 1.00 90.31 103 VAL A O 1
ATOM 775 N N . LEU A 1 104 ? 6.695 -2.569 -1.442 1.00 93.06 104 LEU A N 1
ATOM 776 C CA . LEU A 1 104 ? 5.844 -2.458 -0.256 1.00 93.06 104 LEU A CA 1
ATOM 777 C C . LEU A 1 104 ? 6.394 -3.230 0.945 1.00 93.06 104 LEU A C 1
ATOM 779 O O . LEU A 1 104 ? 5.886 -3.023 2.043 1.00 93.06 104 LEU A O 1
ATOM 783 N N . THR A 1 105 ? 7.428 -4.057 0.777 1.00 92.19 105 THR A N 1
ATOM 784 C CA . THR A 1 105 ? 7.981 -4.902 1.849 1.00 92.19 105 THR A CA 1
ATOM 785 C C . THR A 1 105 ? 8.317 -4.098 3.110 1.00 92.19 105 THR A C 1
ATOM 787 O O . THR A 1 105 ? 7.847 -4.417 4.202 1.00 92.19 105 THR A O 1
ATOM 790 N N . SER A 1 106 ? 9.080 -3.004 2.996 1.00 91.38 106 SER A N 1
ATOM 791 C CA . SER A 1 106 ? 9.413 -2.191 4.180 1.00 91.38 106 SER A CA 1
ATOM 792 C C . SER A 1 106 ? 8.198 -1.470 4.760 1.00 91.38 106 SER A C 1
ATOM 794 O O . SER A 1 106 ? 8.119 -1.250 5.973 1.00 91.38 106 SER A O 1
ATOM 796 N N . ALA A 1 107 ? 7.242 -1.097 3.908 1.00 93.44 107 ALA A N 1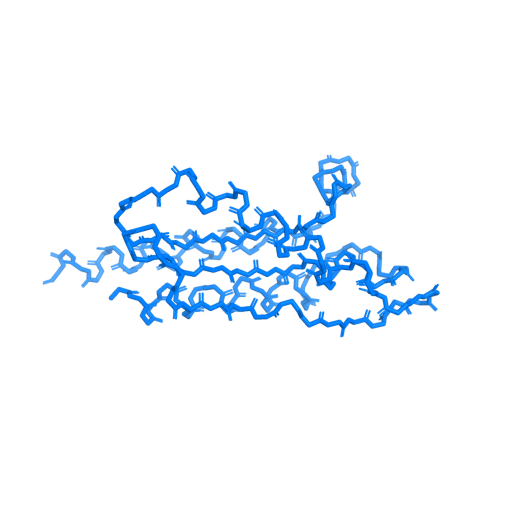
ATOM 797 C CA . ALA A 1 107 ? 6.001 -0.472 4.342 1.00 93.44 107 ALA A CA 1
ATOM 798 C C . ALA A 1 107 ? 5.137 -1.460 5.142 1.00 93.44 107 ALA A C 1
ATOM 800 O O . ALA A 1 107 ? 4.626 -1.092 6.196 1.00 93.44 107 ALA A O 1
ATOM 801 N N . GLU A 1 108 ? 5.044 -2.717 4.706 1.00 93.25 108 GLU A N 1
ATOM 802 C CA . GLU A 1 108 ? 4.345 -3.799 5.402 1.00 93.25 108 GLU A CA 1
ATOM 803 C C . GLU A 1 108 ? 4.954 -4.063 6.782 1.00 93.25 108 GLU A C 1
ATOM 805 O O . GLU A 1 108 ? 4.245 -4.013 7.787 1.00 93.25 108 GLU A O 1
ATOM 810 N N . LEU A 1 109 ? 6.280 -4.221 6.866 1.00 94.06 109 LEU A N 1
ATOM 811 C CA . LEU A 1 109 ? 6.974 -4.416 8.146 1.00 94.06 109 LEU A CA 1
ATOM 812 C C . LEU A 1 109 ? 6.715 -3.259 9.124 1.00 94.06 109 LEU A C 1
ATOM 814 O O . LEU A 1 109 ? 6.510 -3.467 10.327 1.00 94.06 109 LEU A O 1
ATOM 818 N N . LYS A 1 110 ? 6.697 -2.018 8.619 1.00 93.62 110 LYS A N 1
ATOM 819 C CA . LYS A 1 110 ? 6.350 -0.852 9.436 1.00 93.62 110 LYS A CA 1
ATOM 820 C C . LYS A 1 110 ? 4.885 -0.881 9.863 1.00 93.62 110 LYS A C 1
ATOM 822 O O . LYS A 1 110 ? 4.606 -0.590 11.029 1.00 93.62 110 LYS A O 1
ATOM 827 N N . ALA A 1 111 ? 3.976 -1.221 8.953 1.00 93.69 111 ALA A N 1
ATOM 828 C CA . ALA A 1 111 ? 2.550 -1.323 9.227 1.00 93.69 111 ALA A CA 1
ATOM 829 C C . ALA A 1 111 ? 2.278 -2.334 10.338 1.00 93.69 111 ALA A C 1
ATOM 831 O O . ALA A 1 111 ? 1.586 -2.002 11.295 1.00 93.69 111 ALA A O 1
ATOM 832 N N . GLU A 1 112 ? 2.889 -3.519 10.270 1.00 93.38 112 GLU A N 1
ATOM 833 C CA . GLU A 1 112 ? 2.776 -4.535 11.315 1.00 93.38 112 GLU A CA 1
ATOM 834 C C . GLU A 1 112 ? 3.275 -4.028 12.667 1.00 93.38 112 GLU A C 1
ATOM 836 O O . GLU A 1 112 ? 2.622 -4.232 13.690 1.00 93.38 112 GLU A O 1
ATOM 841 N N . SER A 1 113 ? 4.432 -3.360 12.689 1.00 94.38 113 SER A N 1
ATOM 842 C CA . SER A 1 113 ? 4.996 -2.813 13.924 1.00 94.38 113 SER A CA 1
ATOM 843 C C . SER A 1 113 ? 4.064 -1.781 14.565 1.00 94.38 113 SER A C 1
ATOM 845 O O . SER A 1 113 ? 3.850 -1.811 15.778 1.00 94.38 113 SER A O 1
ATOM 847 N N . LEU A 1 114 ? 3.487 -0.881 13.764 1.00 93.50 114 LEU A N 1
ATOM 848 C CA . LEU A 1 114 ? 2.554 0.135 14.248 1.00 93.50 114 LEU A CA 1
ATOM 849 C C . LEU A 1 114 ? 1.200 -0.467 14.643 1.00 93.50 114 LEU A C 1
ATOM 851 O O . LEU A 1 114 ? 0.645 -0.079 15.665 1.00 93.50 114 LEU A O 1
ATOM 855 N N . ALA A 1 115 ? 0.695 -1.439 13.883 1.00 91.56 115 ALA A N 1
ATOM 856 C CA . ALA A 1 115 ? -0.551 -2.132 14.185 1.00 91.56 115 ALA A CA 1
ATOM 857 C C . ALA A 1 115 ? -0.452 -2.923 15.496 1.00 91.56 115 ALA A C 1
ATOM 859 O O . ALA A 1 115 ? -1.367 -2.856 16.310 1.00 91.56 115 ALA A O 1
ATOM 860 N N . LYS A 1 116 ? 0.673 -3.608 15.748 1.00 92.56 116 LYS A N 1
ATOM 861 C CA . LYS A 1 116 ? 0.927 -4.302 17.023 1.00 92.56 116 LYS A CA 1
ATOM 862 C C . LYS A 1 116 ? 0.911 -3.336 18.208 1.00 92.56 116 LYS A C 1
ATOM 864 O O . LYS A 1 116 ? 0.286 -3.638 19.216 1.00 92.56 116 LYS A O 1
ATOM 869 N N . LYS A 1 117 ? 1.548 -2.166 18.077 1.00 91.69 117 LYS A N 1
ATOM 870 C CA . LYS A 1 117 ? 1.513 -1.121 19.117 1.00 91.69 117 LYS A CA 1
ATOM 871 C C . LYS A 1 117 ? 0.094 -0.625 19.372 1.00 91.69 117 LYS A C 1
ATOM 873 O O . LYS A 1 117 ? -0.352 -0.641 20.506 1.00 91.69 117 LYS A O 1
ATOM 878 N N . LEU A 1 118 ? -0.632 -0.288 18.307 1.00 90.56 118 LEU A N 1
ATOM 879 C CA . LEU A 1 118 ? -2.023 0.147 18.400 1.00 90.56 118 LEU A CA 1
ATOM 880 C C . LEU A 1 118 ? -2.923 -0.898 19.070 1.00 90.56 118 LEU A C 1
ATOM 882 O O . LEU A 1 118 ? -3.794 -0.532 19.845 1.00 90.56 118 LEU A O 1
ATOM 886 N N . LEU A 1 119 ? -2.743 -2.185 18.765 1.00 88.12 119 LEU A N 1
ATOM 887 C CA . LEU A 1 119 ? -3.513 -3.252 19.405 1.00 88.12 119 LEU A CA 1
ATOM 888 C C . LEU A 1 119 ? -3.195 -3.367 20.896 1.00 88.12 119 LEU A C 1
ATOM 890 O O . LEU A 1 119 ? -4.119 -3.539 21.681 1.00 88.12 119 LEU A O 1
ATOM 894 N N . ASN A 1 120 ? -1.926 -3.238 21.285 1.00 90.44 120 ASN A N 1
ATOM 895 C CA . ASN A 1 120 ? -1.540 -3.249 22.696 1.00 90.44 120 ASN A CA 1
ATOM 896 C C . ASN A 1 120 ? -2.141 -2.053 23.449 1.00 90.44 120 ASN A C 1
ATOM 898 O O . ASN A 1 120 ? -2.759 -2.253 24.487 1.00 90.44 120 ASN A O 1
ATOM 902 N N . ASP A 1 121 ? -2.064 -0.849 22.873 1.00 86.12 121 ASP A N 1
ATOM 903 C CA . ASP A 1 121 ? -2.630 0.381 23.452 1.00 86.12 121 ASP A CA 1
ATOM 904 C C . ASP A 1 121 ? -4.169 0.343 23.586 1.00 86.12 121 ASP A C 1
ATOM 906 O O . ASP A 1 121 ? -4.752 1.192 24.252 1.00 86.12 121 ASP A O 1
ATOM 910 N N . LEU A 1 122 ? -4.852 -0.581 22.897 1.00 81.50 122 LEU A N 1
ATOM 911 C CA . LEU A 1 122 ? -6.306 -0.769 22.989 1.00 81.50 122 LEU A CA 1
ATOM 912 C C . LEU A 1 122 ? -6.721 -1.788 24.059 1.00 81.50 122 LEU A C 1
ATOM 914 O O . LEU A 1 122 ? -7.907 -1.862 24.380 1.00 81.50 122 LEU A O 1
ATOM 918 N N . ILE A 1 123 ? -5.787 -2.626 24.514 1.00 79.06 123 ILE A N 1
ATOM 919 C CA . ILE A 1 123 ? -6.030 -3.688 25.501 1.00 79.06 123 ILE A CA 1
ATOM 920 C C . ILE A 1 123 ? -5.694 -3.203 26.923 1.00 79.06 123 ILE A C 1
ATOM 922 O O . ILE A 1 123 ? -6.224 -3.761 27.885 1.00 79.06 123 ILE A O 1
ATOM 926 N N . GLU A 1 124 ? -4.857 -2.170 27.048 1.00 54.50 124 GLU A N 1
ATOM 927 C CA . GLU A 1 124 ? -4.609 -1.417 28.291 1.00 54.50 124 GLU A CA 1
ATOM 928 C C . GLU A 1 124 ? -5.676 -0.340 28.548 1.00 54.50 124 GLU A C 1
ATOM 930 O O . GLU A 1 124 ? -6.049 -0.173 29.734 1.00 54.50 124 GLU A O 1
#

Sequence (124 aa):
LVKQLSFIGEECIRIARESGSYNDITGNLRSSIGYVVLVDGKPVVTGASKQYNGKNGHGEAGPPAAEALLQKLQAKFPWGVVLIVCAGMKYAAYVEAVHHKDVLTSAELKAESLAKKLLNDLIE

Nearest PDB structures (foldseek):
  6vqw-assembly1_H  TM=2.799E-01  e=1.619E+00  Pseudomonas aeruginosa

Foldseek 3Di:
DQVLLVVLQVLLLCCLQPVWQDQQAAQQQNLQKWKFKDAQLHTDDIGQSDFDGHNHHTNVNRRVLNVVVRNVVSVVRRHDIDMDIDGSDPCLVVCCPPVVIGRRVVSVVSSVVSVVVVVVVVVD

pLDDT: mean 90.07, std 5.72, range [54.5, 96.19]

Mean predicted aligned error: 4.13 Å

Secondary structure (DSSP, 8-state):
-HHHHHHHHHHHHHHHHHT--S--SSSHHHHTEEEEEEETTEEEEEE------BTTB--TTHHHHHHHHHHHHHTT--SSEEEEEEE--TTHHHHHHHH---SSHHHHHHHHHHHHHHHHHHH-

Radius of gyration: 14.52 Å; Cα contacts (8 Å, |Δi|>4): 251; chains: 1; bounding box: 33×23×47 Å

Solvent-accessible surface area (backbone atoms only — not comparable to full-atom values): 6464 Å² total; per-residue (Å²): 109,68,71,58,46,50,52,44,43,52,51,26,48,49,39,28,62,74,68,34,65,58,83,58,45,42,9,28,60,63,2,1,35,29,27,39,33,27,52,54,43,37,82,75,46,70,50,73,42,53,72,33,70,22,80,77,35,62,5,75,68,5,33,62,30,20,51,57,48,49,59,62,53,43,76,76,41,64,62,56,81,44,75,49,76,50,59,28,39,83,60,48,62,50,43,31,72,74,67,70,22,38,55,50,62,67,18,50,57,49,41,53,55,51,50,53,50,55,54,52,68,71,75,109

Organism: NCBI:txid4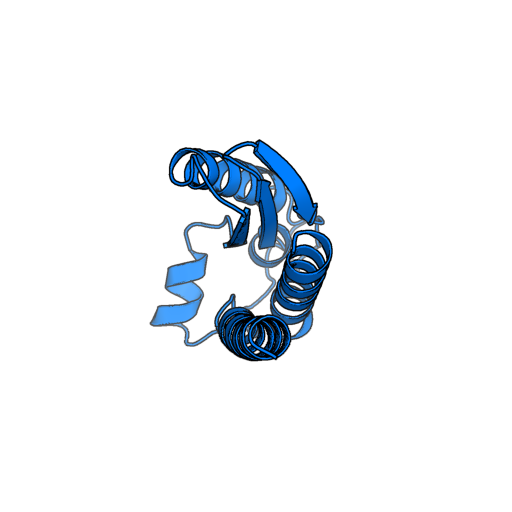08170